Protein AF-A0A4U9D0C8-F1 (afdb_monomer_lite)

Radius of gyration: 17.72 Å; chains: 1; bounding box: 45×41×46 Å

Secondary structure (DSSP, 8-state):
-------------HHHHHHHHHHHHHSPPPSS-------------TT--HHHHHHT---S-EEEEE-TTSS-EEEEE--SS--SSHHHHHHHHHHHT--------

InterPro domains:
  IPR005801 ADC synthase [G3DSA:3.60.120.10] (10-103)

Organism: Raoultella terrigena (NCBI:txid577)

Foldseek 3Di:
DDDDDPPPPPLQDVVNQVVVVVVVVPDDDDPDDADDDDDGDGDPDVPDDLVVVQVPDPADDWDWDADPVRQFTDTDGDDPDDDPDPVVVVVCCVVRVDDPPRPGD

Sequence (105 aa):
MWGFYPLEVCVLSVSAALESLRGCLNDEFPASSGTRIFDVSFPLHDAFDPLLWCGHQPQWPQFYWQQRSGDEELAALGAVKTFSSLAEAQRFYSISSIRTCVFAA

Structure (mmCIF, N/CA/C/O backbone):
data_AF-A0A4U9D0C8-F1
#
_entry.id   AF-A0A4U9D0C8-F1
#
loop_
_atom_site.group_PDB
_atom_site.id
_atom_site.type_symbol
_atom_site.label_atom_id
_atom_site.label_alt_id
_atom_site.label_comp_id
_atom_site.label_asym_id
_atom_site.label_entity_id
_atom_site.label_seq_id
_atom_site.pdbx_PDB_ins_code
_atom_site.Cartn_x
_atom_site.Cartn_y
_atom_site.Cartn_z
_atom_site.occupancy
_atom_site.B_iso_or_equiv
_atom_site.auth_seq_id
_atom_site.auth_comp_id
_atom_site.auth_asym_id
_atom_site.auth_atom_id
_atom_site.pdbx_PDB_model_num
ATOM 1 N N . MET A 1 1 ? 31.950 -19.241 -35.559 1.00 33.25 1 MET A N 1
ATOM 2 C CA . MET A 1 1 ? 31.519 -17.980 -34.925 1.00 33.25 1 MET A CA 1
ATOM 3 C C . MET A 1 1 ? 30.062 -18.170 -34.545 1.00 33.25 1 MET A C 1
ATOM 5 O O . MET A 1 1 ? 29.190 -17.946 -35.367 1.00 33.25 1 MET A O 1
ATOM 9 N N . TRP A 1 2 ? 29.814 -18.751 -33.372 1.00 30.20 2 TRP A N 1
ATOM 10 C CA . TRP A 1 2 ? 28.458 -19.046 -32.909 1.00 30.20 2 TRP A CA 1
ATOM 11 C C . TRP A 1 2 ? 28.021 -17.884 -32.026 1.00 30.20 2 TRP A C 1
ATOM 13 O O . TRP A 1 2 ? 28.580 -17.681 -30.950 1.00 30.20 2 TRP A O 1
ATOM 23 N N . GLY A 1 3 ? 27.109 -17.066 -32.546 1.00 31.86 3 GLY A N 1
ATOM 24 C CA . GLY A 1 3 ? 26.484 -15.991 -31.792 1.00 31.86 3 GLY A CA 1
ATOM 25 C C . GLY A 1 3 ? 25.510 -16.600 -30.797 1.00 31.86 3 GLY A C 1
ATOM 26 O O . GLY A 1 3 ? 24.466 -17.111 -31.187 1.00 31.86 3 GLY A O 1
ATOM 27 N N . PHE A 1 4 ? 25.870 -16.562 -29.520 1.00 34.66 4 PHE A N 1
ATOM 28 C CA . PHE A 1 4 ? 24.902 -16.700 -28.446 1.00 34.66 4 PHE A CA 1
ATOM 29 C C . PHE A 1 4 ? 24.096 -15.405 -28.426 1.00 34.66 4 PHE A C 1
ATOM 31 O O . PHE A 1 4 ? 24.588 -14.377 -27.970 1.00 34.66 4 PHE A O 1
ATOM 38 N N . TYR A 1 5 ? 22.884 -15.426 -28.970 1.00 38.69 5 TYR A N 1
ATOM 39 C CA . TYR A 1 5 ? 21.882 -14.438 -28.594 1.00 38.69 5 TYR A CA 1
ATOM 40 C C . TYR A 1 5 ? 21.481 -14.811 -27.164 1.00 38.69 5 TYR A C 1
ATOM 42 O O . TYR A 1 5 ? 20.950 -15.913 -26.982 1.00 38.69 5 TYR A O 1
ATOM 50 N N . PRO A 1 6 ? 21.742 -13.983 -26.139 1.00 40.38 6 PRO A N 1
ATOM 51 C CA . PRO A 1 6 ? 21.031 -14.154 -24.894 1.00 40.38 6 PRO A CA 1
ATOM 52 C C . PRO A 1 6 ? 19.579 -13.812 -25.223 1.00 40.38 6 PRO A C 1
ATOM 54 O O . PRO A 1 6 ? 19.188 -12.652 -25.301 1.00 40.38 6 PRO A O 1
ATOM 57 N N . LEU A 1 7 ? 18.772 -14.839 -25.478 1.00 39.56 7 LEU A N 1
ATOM 58 C CA . LEU A 1 7 ? 17.387 -14.774 -25.056 1.00 39.56 7 LEU A CA 1
ATOM 59 C C . LEU A 1 7 ? 17.489 -14.593 -23.545 1.00 39.56 7 LEU A C 1
ATOM 61 O O . LEU A 1 7 ? 17.681 -15.566 -22.816 1.00 39.56 7 LEU A O 1
ATOM 65 N N . GLU A 1 8 ? 17.483 -13.337 -23.100 1.00 38.31 8 GLU A N 1
ATOM 66 C CA . GLU A 1 8 ? 17.181 -12.972 -21.727 1.00 38.31 8 GLU A CA 1
ATOM 67 C C . GLU A 1 8 ? 15.768 -13.485 -21.454 1.00 38.31 8 GLU A C 1
ATOM 69 O O . GLU A 1 8 ? 14.770 -12.774 -21.508 1.00 38.31 8 GLU A O 1
ATOM 74 N N . VAL A 1 9 ? 15.678 -14.780 -21.169 1.00 39.00 9 VAL A N 1
ATOM 75 C CA . VAL A 1 9 ? 14.689 -15.292 -20.245 1.00 39.00 9 VAL A CA 1
ATOM 76 C C . VAL A 1 9 ? 15.101 -14.665 -18.924 1.00 39.00 9 VAL A C 1
ATOM 78 O O . VAL A 1 9 ? 15.867 -15.244 -18.156 1.00 39.00 9 VAL A O 1
ATOM 81 N N . CYS A 1 10 ? 14.689 -13.413 -18.713 1.00 41.28 10 CYS A N 1
ATOM 82 C CA . CYS A 1 10 ? 14.724 -12.808 -17.403 1.00 41.28 10 CYS A CA 1
ATOM 83 C C . CYS A 1 10 ? 13.899 -13.746 -16.533 1.00 41.28 10 CYS A C 1
ATOM 85 O O . CYS A 1 10 ? 12.671 -13.772 -16.608 1.00 41.28 10 CYS A O 1
ATOM 87 N N . VAL A 1 11 ? 14.579 -14.570 -15.746 1.00 43.84 11 VAL A N 1
ATOM 88 C CA . VAL A 1 11 ? 13.989 -15.206 -14.578 1.00 43.84 11 VAL A CA 1
ATOM 89 C C . VAL A 1 11 ? 13.725 -14.039 -13.632 1.00 43.84 11 VAL A C 1
ATOM 91 O O . VAL A 1 11 ? 14.567 -13.673 -12.814 1.00 43.84 11 VAL A O 1
ATOM 94 N N . L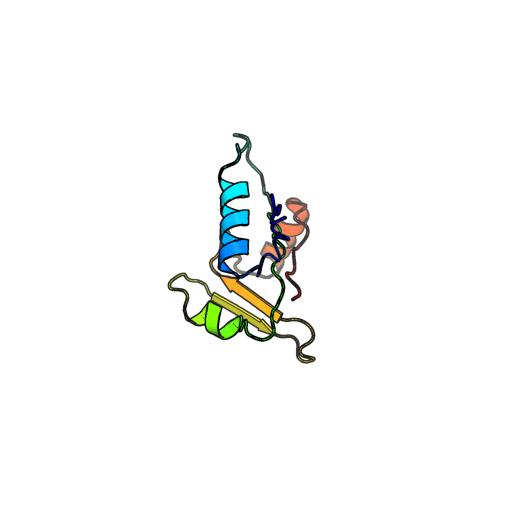EU A 1 12 ? 12.638 -13.316 -13.889 1.00 56.12 12 LEU A N 1
ATOM 95 C CA . LEU A 1 12 ? 12.275 -12.099 -13.186 1.00 56.12 12 LEU A CA 1
ATOM 96 C C . LEU A 1 12 ? 11.931 -12.561 -11.768 1.00 56.12 12 LEU A C 1
ATOM 98 O O . LEU A 1 12 ? 10.893 -13.169 -11.557 1.00 56.12 12 LEU A O 1
ATOM 102 N N . SER A 1 13 ? 12.872 -12.367 -10.842 1.00 72.00 13 SER A N 1
ATOM 103 C CA . SER A 1 13 ? 12.760 -12.591 -9.396 1.00 72.00 13 SER A CA 1
ATOM 104 C C . SER A 1 13 ? 12.305 -11.291 -8.708 1.00 72.00 13 SER A C 1
ATOM 106 O O . SER A 1 13 ? 12.394 -10.215 -9.305 1.00 72.00 13 SER A O 1
ATOM 108 N N . VAL A 1 14 ? 11.870 -11.337 -7.440 1.00 79.31 14 VAL A N 1
ATOM 109 C CA . VAL A 1 14 ? 11.567 -10.104 -6.676 1.00 79.31 14 VAL A CA 1
ATOM 110 C C . VAL A 1 14 ? 12.776 -9.167 -6.660 1.00 79.31 14 VAL A C 1
ATOM 112 O O . VAL A 1 14 ? 12.631 -7.952 -6.749 1.00 79.31 14 VAL A O 1
ATOM 115 N N . SER A 1 15 ? 13.988 -9.721 -6.633 1.00 81.62 15 SER A N 1
ATOM 116 C CA . SER A 1 15 ? 15.228 -8.955 -6.753 1.00 81.62 15 SER A CA 1
ATOM 117 C C . SER A 1 15 ? 15.334 -8.214 -8.089 1.00 81.62 15 SER A C 1
ATOM 119 O O . SER A 1 15 ? 15.726 -7.052 -8.093 1.00 81.62 15 SER A O 1
ATOM 121 N N . ALA A 1 16 ? 14.945 -8.837 -9.206 1.00 83.56 16 ALA A N 1
ATOM 122 C CA . ALA A 1 16 ? 14.929 -8.182 -10.517 1.00 83.56 16 ALA A CA 1
ATOM 123 C C . ALA A 1 16 ? 13.886 -7.051 -10.581 1.00 83.56 16 ALA A C 1
ATOM 125 O O . ALA A 1 16 ? 14.157 -5.984 -11.132 1.00 83.56 16 ALA A O 1
ATOM 126 N N . ALA A 1 17 ? 12.719 -7.242 -9.960 1.00 85.38 17 ALA A N 1
ATOM 127 C CA . ALA A 1 17 ? 11.709 -6.191 -9.850 1.00 85.38 17 ALA A CA 1
ATOM 128 C C . ALA A 1 17 ? 12.208 -5.002 -9.005 1.00 85.38 17 ALA A C 1
ATOM 130 O O . ALA A 1 17 ? 12.042 -3.844 -9.391 1.00 85.38 17 ALA A O 1
ATOM 131 N N . LEU A 1 18 ? 12.894 -5.270 -7.889 1.00 86.94 18 LEU A N 1
ATOM 132 C CA . LEU A 1 18 ? 13.510 -4.233 -7.053 1.00 86.94 18 LEU A CA 1
ATOM 133 C C . LEU A 1 18 ? 14.648 -3.492 -7.771 1.00 86.94 18 LEU A C 1
ATOM 135 O O . LEU A 1 18 ? 14.799 -2.286 -7.589 1.00 86.94 18 LEU A O 1
ATOM 139 N N . GLU A 1 19 ? 15.427 -4.185 -8.602 1.00 89.19 19 GLU A N 1
ATOM 140 C CA . GLU A 1 19 ? 16.458 -3.587 -9.460 1.00 89.19 19 GLU A CA 1
ATOM 141 C C . GLU A 1 19 ? 15.831 -2.594 -10.454 1.00 89.19 19 GLU A C 1
ATOM 143 O O . GLU A 1 19 ? 16.277 -1.450 -10.554 1.00 89.19 19 GLU A O 1
ATOM 148 N N . SER A 1 20 ? 14.739 -2.990 -11.121 1.00 87.62 20 SER A N 1
ATOM 149 C CA . SER A 1 20 ? 13.985 -2.111 -12.024 1.00 87.62 20 SER A CA 1
ATOM 150 C C . SER A 1 20 ? 13.395 -0.908 -11.287 1.00 87.62 20 SER A C 1
ATOM 152 O O . SER A 1 20 ? 13.521 0.223 -11.755 1.00 87.62 20 SER A O 1
ATOM 154 N N . LEU A 1 21 ? 12.797 -1.126 -10.110 1.00 88.62 21 LEU A N 1
ATOM 155 C CA . LEU A 1 21 ? 12.269 -0.046 -9.274 1.00 88.62 21 LEU A CA 1
ATOM 156 C C . LEU A 1 21 ? 13.376 0.937 -8.874 1.00 88.62 21 LEU A C 1
ATOM 158 O O . LEU A 1 21 ? 13.178 2.148 -8.938 1.00 88.62 21 LEU A O 1
ATOM 162 N N . ARG A 1 22 ? 14.558 0.432 -8.503 1.00 90.56 22 ARG A N 1
ATOM 163 C CA . ARG A 1 22 ? 15.728 1.262 -8.194 1.00 90.56 22 ARG A CA 1
ATOM 164 C C . ARG A 1 22 ? 16.156 2.105 -9.394 1.00 90.56 22 ARG A C 1
ATOM 166 O O . ARG A 1 22 ? 16.510 3.261 -9.198 1.00 90.56 22 ARG A O 1
ATOM 173 N N . GLY A 1 23 ? 16.095 1.557 -10.608 1.00 90.50 23 GLY A N 1
ATOM 174 C CA . GLY A 1 23 ? 16.298 2.315 -11.844 1.00 90.50 23 GLY A CA 1
ATOM 175 C C . GLY A 1 23 ? 15.352 3.513 -11.939 1.00 90.50 23 GLY A C 1
ATOM 176 O O . GLY A 1 23 ? 15.813 4.645 -12.038 1.00 90.50 23 GLY A O 1
ATOM 177 N N . CYS A 1 24 ? 14.045 3.285 -11.785 1.00 88.12 24 CYS A N 1
ATOM 178 C CA . CYS A 1 24 ? 13.040 4.353 -11.815 1.00 88.12 24 CYS A CA 1
ATOM 179 C C . CYS A 1 24 ? 13.223 5.402 -10.704 1.00 88.12 24 CYS A C 1
ATOM 181 O O . CYS A 1 24 ? 12.904 6.572 -10.896 1.00 88.12 24 CYS A O 1
ATOM 183 N N . LEU A 1 25 ? 13.714 4.989 -9.532 1.00 89.06 25 LEU A N 1
ATOM 184 C CA . LEU A 1 25 ? 13.989 5.881 -8.403 1.00 89.06 25 LEU A CA 1
ATOM 185 C C . LEU A 1 25 ? 15.290 6.681 -8.551 1.00 89.06 25 LEU A C 1
ATOM 187 O O . LEU A 1 25 ? 15.497 7.622 -7.792 1.00 89.06 25 LEU A O 1
ATOM 191 N N . ASN A 1 26 ? 16.170 6.315 -9.481 1.00 91.88 26 ASN A N 1
ATOM 192 C CA . ASN A 1 26 ? 17.397 7.062 -9.757 1.00 91.88 26 ASN A CA 1
ATOM 193 C C . ASN A 1 26 ? 17.206 8.148 -10.829 1.00 91.88 26 ASN A C 1
ATOM 195 O O . ASN A 1 26 ? 18.096 8.981 -11.000 1.00 91.88 26 ASN A O 1
ATOM 199 N N . ASP A 1 27 ? 16.069 8.155 -11.530 1.00 87.31 27 ASP A N 1
ATOM 200 C CA . ASP A 1 27 ? 15.721 9.210 -12.480 1.00 87.31 27 ASP A CA 1
ATOM 201 C C . ASP A 1 27 ? 15.438 10.550 -11.778 1.00 87.31 27 ASP A C 1
ATOM 203 O O . ASP A 1 27 ? 15.149 10.627 -10.581 1.00 87.31 27 ASP A O 1
ATOM 207 N N . GLU A 1 28 ? 15.503 11.644 -12.540 1.00 88.88 28 GLU A N 1
ATOM 208 C CA . GLU A 1 28 ? 15.305 12.987 -12.001 1.00 88.88 28 GLU A CA 1
ATOM 209 C C . GLU A 1 28 ? 13.847 13.225 -11.559 1.00 88.88 28 GLU A C 1
ATOM 211 O O . GLU A 1 28 ? 12.879 13.030 -12.309 1.00 88.88 28 GLU A O 1
ATOM 216 N N . PHE A 1 29 ? 13.684 13.700 -10.321 1.00 88.00 29 PHE A N 1
ATOM 217 C CA . PHE A 1 29 ? 12.393 14.119 -9.784 1.00 88.00 29 PHE A CA 1
ATOM 218 C C . PHE A 1 29 ? 12.220 15.633 -9.909 1.00 88.00 29 PHE A C 1
ATOM 220 O O . PHE A 1 29 ? 13.134 16.390 -9.580 1.00 88.00 29 PHE A O 1
ATOM 227 N N . PRO A 1 30 ? 11.033 16.110 -10.319 1.00 88.75 30 PRO A N 1
ATOM 228 C CA . PRO A 1 30 ? 10.747 17.532 -10.326 1.00 88.75 30 PRO A CA 1
ATOM 229 C C . PRO A 1 30 ? 10.775 18.066 -8.892 1.00 88.75 30 PRO A C 1
ATOM 231 O O . PRO A 1 30 ? 10.281 17.422 -7.969 1.00 88.75 30 PRO A O 1
ATOM 234 N N . ALA A 1 31 ? 11.282 19.286 -8.712 1.00 89.38 31 ALA A N 1
ATOM 235 C CA . ALA A 1 31 ? 11.293 19.960 -7.411 1.00 89.38 31 ALA A CA 1
ATOM 236 C C . ALA A 1 31 ? 9.890 20.395 -6.925 1.00 89.38 31 ALA A C 1
ATOM 238 O O . ALA A 1 31 ? 9.751 20.951 -5.836 1.00 89.38 31 ALA A O 1
ATOM 239 N N . SER A 1 32 ? 8.843 20.180 -7.730 1.00 88.81 32 SER A N 1
ATOM 240 C CA . SER A 1 32 ? 7.459 20.468 -7.362 1.00 88.81 32 SER A CA 1
ATOM 241 C C . SER A 1 32 ? 6.849 19.347 -6.516 1.00 88.81 32 SER A C 1
ATOM 243 O O . SER A 1 32 ? 7.138 18.165 -6.692 1.00 88.81 32 SER A O 1
ATOM 245 N N . SER A 1 33 ? 5.958 19.714 -5.594 1.00 86.38 33 SER A N 1
ATOM 246 C CA . SER A 1 33 ? 5.222 18.742 -4.783 1.00 86.38 33 SER A CA 1
ATOM 247 C C . SER A 1 33 ? 4.250 17.928 -5.642 1.00 86.38 33 SER A C 1
ATOM 249 O O . SER A 1 33 ? 3.523 18.485 -6.463 1.00 86.38 33 SER A O 1
ATOM 251 N N . GLY A 1 34 ? 4.195 16.615 -5.419 1.00 86.50 34 GLY A N 1
ATOM 252 C CA . GLY A 1 34 ? 3.294 15.727 -6.148 1.00 86.50 34 GLY A CA 1
ATOM 253 C C . GLY A 1 34 ? 3.325 14.291 -5.636 1.00 86.50 34 GLY A C 1
ATOM 254 O O . GLY A 1 34 ? 3.963 13.978 -4.632 1.00 86.50 34 GLY A O 1
ATOM 255 N N . THR A 1 35 ? 2.616 13.407 -6.332 1.00 85.19 35 THR A N 1
ATOM 256 C CA . THR A 1 35 ? 2.627 11.960 -6.088 1.00 85.19 35 THR A CA 1
ATOM 257 C C . THR A 1 35 ? 2.945 11.241 -7.392 1.00 85.19 35 THR A C 1
ATOM 259 O O . THR A 1 35 ? 2.463 11.638 -8.452 1.00 85.19 35 THR A O 1
ATOM 262 N N . ARG A 1 36 ? 3.766 10.191 -7.319 1.00 83.88 36 ARG A N 1
ATOM 263 C CA . ARG A 1 36 ? 4.081 9.296 -8.436 1.00 83.88 36 ARG A CA 1
ATOM 264 C C . ARG A 1 36 ? 3.839 7.859 -8.005 1.00 83.88 36 ARG A C 1
ATOM 266 O O . ARG A 1 36 ? 4.061 7.523 -6.844 1.00 83.88 36 ARG A O 1
ATOM 273 N N . ILE A 1 37 ? 3.385 7.041 -8.945 1.00 86.31 37 ILE A N 1
ATOM 274 C CA . ILE A 1 37 ? 3.223 5.604 -8.760 1.00 86.31 37 ILE A CA 1
ATOM 275 C C . ILE A 1 37 ? 4.190 4.921 -9.718 1.00 86.31 37 ILE A C 1
ATOM 277 O O . ILE A 1 37 ? 4.198 5.240 -10.906 1.00 86.31 37 ILE A O 1
ATOM 281 N N . PHE A 1 38 ? 4.998 4.010 -9.185 1.00 88.19 38 PHE A N 1
ATOM 282 C CA . PHE A 1 38 ? 5.848 3.126 -9.969 1.00 88.19 38 PHE A CA 1
ATOM 283 C C . PHE A 1 38 ? 5.223 1.739 -9.945 1.00 88.19 38 PHE A C 1
ATOM 285 O O . PHE A 1 38 ? 5.003 1.184 -8.869 1.00 88.19 38 PHE A O 1
ATOM 292 N N . ASP A 1 39 ? 4.921 1.218 -11.126 1.00 86.69 39 ASP A N 1
ATOM 293 C CA . ASP A 1 39 ? 4.414 -0.135 -11.312 1.00 86.69 39 ASP A CA 1
ATOM 294 C C . ASP A 1 39 ? 5.497 -0.947 -12.022 1.00 86.69 39 ASP A C 1
ATOM 296 O O . ASP A 1 39 ? 5.996 -0.543 -13.076 1.00 86.69 39 ASP A O 1
ATOM 300 N N . VAL A 1 40 ? 5.911 -2.045 -11.396 1.00 84.12 40 VAL A N 1
ATOM 301 C CA . VAL A 1 40 ? 6.934 -2.947 -11.917 1.00 84.12 40 VAL A CA 1
ATOM 302 C C . VAL A 1 40 ? 6.346 -4.342 -11.918 1.00 84.12 40 VAL A C 1
ATOM 304 O O . VAL A 1 40 ? 6.070 -4.916 -10.865 1.00 84.12 40 VAL A O 1
ATOM 307 N N . SER A 1 41 ? 6.184 -4.897 -13.114 1.00 81.56 41 SER A N 1
ATOM 308 C CA . SER A 1 41 ? 5.706 -6.262 -13.268 1.00 81.56 41 SER A CA 1
ATOM 309 C C . SER A 1 41 ? 6.746 -7.255 -12.752 1.00 81.56 41 SER A C 1
ATOM 311 O O . SER A 1 41 ? 7.923 -7.200 -13.110 1.00 81.56 41 SER A O 1
ATOM 313 N N . PHE A 1 42 ? 6.285 -8.202 -11.945 1.00 75.56 42 PHE A N 1
ATOM 314 C CA . PHE A 1 42 ? 7.058 -9.336 -11.467 1.00 75.56 42 PHE A CA 1
ATOM 315 C C . PHE A 1 42 ? 6.229 -10.600 -11.731 1.00 75.56 42 PHE A C 1
ATOM 317 O O . PHE A 1 42 ? 5.089 -10.663 -11.272 1.00 75.56 42 PHE A O 1
ATOM 324 N N . PRO A 1 43 ? 6.728 -11.583 -12.500 1.00 69.56 43 PRO A N 1
ATOM 325 C CA . PRO A 1 43 ? 5.994 -12.809 -12.724 1.00 69.56 43 PRO A CA 1
ATOM 326 C C . PRO A 1 43 ? 5.978 -13.612 -11.434 1.00 69.56 43 PRO A C 1
ATOM 328 O O . PRO A 1 43 ? 7.013 -13.940 -10.853 1.00 69.56 43 PRO A O 1
ATOM 331 N N . LEU A 1 44 ? 4.771 -13.969 -11.030 1.00 64.00 44 LEU A N 1
ATOM 332 C CA . LEU A 1 44 ? 4.532 -14.941 -9.985 1.00 64.00 44 LEU A CA 1
ATOM 333 C C . LEU A 1 44 ? 4.947 -16.301 -10.540 1.00 64.00 44 LEU A C 1
ATOM 335 O O . LEU A 1 44 ? 4.182 -17.003 -11.193 1.00 64.00 44 LEU A O 1
ATOM 339 N N . HIS A 1 45 ? 6.214 -16.651 -10.370 1.00 60.47 45 HIS A N 1
ATOM 340 C CA . HIS A 1 45 ? 6.589 -18.054 -10.399 1.00 60.47 45 HIS A CA 1
ATOM 341 C C . HIS A 1 45 ? 5.970 -18.706 -9.154 1.00 60.47 45 HIS A C 1
ATOM 343 O O . HIS A 1 45 ? 5.991 -18.078 -8.095 1.00 60.47 45 HIS A O 1
ATOM 349 N N . ASP A 1 46 ? 5.472 -19.946 -9.256 1.00 58.53 46 ASP A N 1
ATOM 350 C CA . ASP A 1 46 ? 4.758 -20.710 -8.200 1.00 58.53 46 ASP A CA 1
ATOM 351 C C . ASP A 1 46 ? 5.485 -20.815 -6.831 1.00 58.53 46 ASP A C 1
ATOM 353 O O . ASP A 1 46 ? 4.999 -21.450 -5.900 1.00 58.53 46 ASP A O 1
ATOM 357 N N . ALA A 1 47 ? 6.677 -20.231 -6.698 1.00 67.56 47 ALA A N 1
ATOM 358 C CA . ALA A 1 47 ? 7.529 -20.256 -5.520 1.00 67.56 47 ALA A CA 1
ATOM 359 C C . ALA A 1 47 ? 7.537 -18.950 -4.696 1.00 67.56 47 ALA A C 1
ATOM 361 O O . ALA A 1 47 ? 8.223 -18.909 -3.673 1.00 67.56 47 ALA A O 1
ATOM 362 N N . PHE A 1 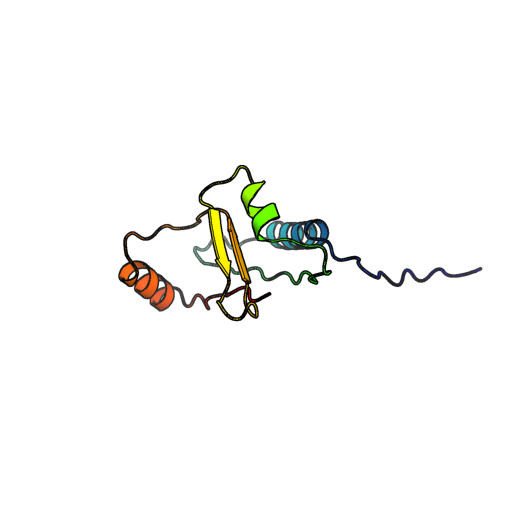48 ? 6.860 -17.873 -5.119 1.00 78.50 48 PHE A N 1
ATOM 363 C CA . PHE A 1 48 ? 6.809 -16.641 -4.321 1.00 78.50 48 PHE A CA 1
ATOM 364 C C . PHE A 1 48 ? 5.640 -16.665 -3.331 1.00 78.50 48 PHE A C 1
ATOM 366 O O . PHE A 1 48 ? 4.489 -16.707 -3.745 1.00 78.50 48 PHE A O 1
ATOM 373 N N . ASP A 1 49 ? 5.954 -16.605 -2.034 1.00 85.06 49 ASP A N 1
ATOM 374 C CA . ASP A 1 49 ? 4.983 -16.500 -0.939 1.00 85.06 49 ASP A CA 1
ATOM 375 C C . ASP A 1 49 ? 4.996 -15.059 -0.379 1.00 85.06 49 ASP A C 1
ATOM 377 O O . ASP A 1 49 ? 5.950 -14.678 0.322 1.00 85.06 49 ASP A O 1
ATOM 381 N N . PRO A 1 50 ? 3.978 -14.228 -0.693 1.00 84.88 50 PRO A N 1
ATOM 382 C CA . PRO A 1 50 ? 3.922 -12.834 -0.255 1.00 84.88 50 PRO A CA 1
ATOM 383 C C . PRO A 1 50 ? 3.811 -12.678 1.265 1.00 84.88 50 PRO A C 1
ATOM 385 O O . PRO A 1 50 ? 4.364 -11.724 1.823 1.00 84.88 50 PRO A O 1
ATOM 388 N N . LEU A 1 51 ? 3.126 -13.602 1.948 1.00 88.81 51 LEU A N 1
ATOM 389 C CA . LEU A 1 51 ? 2.957 -13.584 3.402 1.00 88.81 51 LEU A CA 1
ATOM 390 C C . LEU A 1 51 ? 4.292 -13.844 4.101 1.00 88.81 51 LEU A C 1
ATOM 392 O O . LEU A 1 51 ? 4.691 -13.079 4.987 1.00 88.81 51 LEU A O 1
ATOM 396 N N . LEU A 1 52 ? 5.002 -14.892 3.676 1.00 89.50 52 LEU A N 1
ATOM 397 C CA . LEU A 1 52 ? 6.322 -15.230 4.198 1.00 89.50 52 LEU A CA 1
ATOM 398 C C . LEU A 1 52 ? 7.315 -14.097 3.927 1.00 89.50 52 LEU A C 1
ATOM 400 O O . LEU A 1 52 ? 8.038 -13.676 4.832 1.00 89.50 52 LEU A O 1
ATOM 404 N N . TRP A 1 53 ? 7.318 -13.554 2.704 1.00 87.88 53 TRP A N 1
ATOM 405 C CA . TRP A 1 53 ? 8.159 -12.412 2.356 1.00 87.88 53 TRP A CA 1
ATOM 406 C C . TRP A 1 53 ? 7.888 -11.209 3.264 1.00 87.88 53 TRP A C 1
ATOM 408 O O . TRP A 1 53 ? 8.846 -10.637 3.785 1.00 87.88 53 TRP A O 1
ATOM 418 N N . CYS A 1 54 ? 6.618 -10.853 3.495 1.00 88.62 54 CYS A N 1
ATOM 419 C CA . CYS A 1 54 ? 6.231 -9.720 4.337 1.00 88.62 54 CYS A CA 1
ATOM 420 C C . CYS A 1 54 ? 6.699 -9.907 5.790 1.00 88.62 54 CYS A C 1
ATOM 422 O O . CYS A 1 54 ? 7.327 -9.008 6.350 1.00 88.62 54 CYS A O 1
ATOM 424 N N . GLY A 1 55 ? 6.491 -11.099 6.362 1.00 89.19 55 GLY A N 1
ATOM 425 C CA . GLY A 1 55 ? 6.884 -11.418 7.739 1.00 89.19 55 GLY A CA 1
ATOM 426 C C . GLY A 1 55 ? 8.398 -11.430 7.984 1.00 89.19 55 GLY A C 1
ATOM 427 O O . GLY A 1 55 ? 8.839 -11.244 9.118 1.00 89.19 55 GLY A O 1
ATOM 428 N N . HIS A 1 56 ? 9.210 -11.604 6.938 1.00 91.38 56 HIS A N 1
ATOM 429 C CA . HIS A 1 56 ? 10.670 -11.506 7.030 1.00 91.38 56 HIS A CA 1
ATOM 430 C C . HIS A 1 56 ? 11.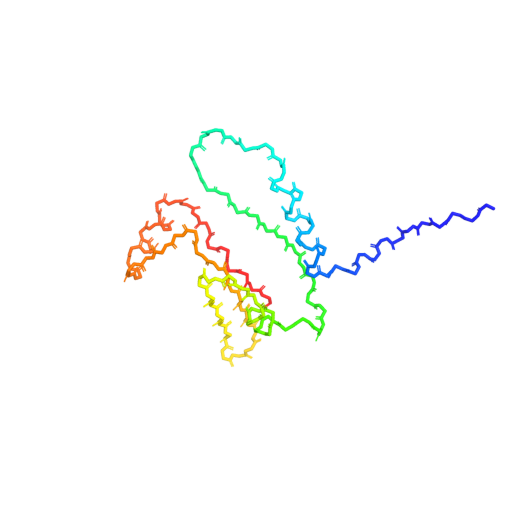207 -10.073 6.945 1.00 91.38 56 HIS A C 1
ATOM 432 O O . HIS A 1 56 ? 12.402 -9.859 7.174 1.00 91.38 56 HIS A O 1
ATOM 438 N N . GLN A 1 57 ? 10.370 -9.082 6.627 1.00 90.19 57 GLN A N 1
ATOM 439 C CA . GLN A 1 57 ? 10.830 -7.703 6.522 1.00 90.19 57 GLN A CA 1
ATOM 440 C C . GLN A 1 57 ? 11.042 -7.085 7.912 1.00 90.19 57 GLN A C 1
ATOM 442 O O . GLN A 1 57 ? 10.209 -7.249 8.802 1.00 90.19 57 GLN A O 1
ATOM 447 N N . PRO A 1 58 ? 12.118 -6.306 8.117 1.00 91.56 58 PRO A N 1
ATOM 448 C CA . PRO A 1 58 ? 12.335 -5.591 9.376 1.00 91.56 58 PRO A CA 1
ATOM 449 C C . PRO A 1 58 ? 11.466 -4.328 9.500 1.00 91.56 58 PRO A C 1
ATOM 451 O O . PRO A 1 58 ? 11.343 -3.760 10.585 1.00 91.56 58 PRO A O 1
ATOM 454 N N . GLN A 1 59 ? 10.897 -3.855 8.387 1.00 90.94 59 GLN A N 1
ATOM 455 C CA . GLN A 1 59 ? 10.166 -2.596 8.313 1.00 90.94 59 GLN A CA 1
ATOM 456 C C . GLN A 1 59 ? 8.725 -2.752 8.813 1.00 90.94 59 GLN A C 1
ATOM 458 O O . GLN A 1 59 ? 8.056 -3.742 8.525 1.00 90.94 59 GLN A O 1
ATOM 463 N N . TRP A 1 60 ? 8.236 -1.723 9.509 1.00 89.62 60 TRP A N 1
ATOM 464 C CA . TRP A 1 60 ? 6.847 -1.594 9.951 1.00 89.62 60 TRP A CA 1
ATOM 465 C C . TRP A 1 60 ? 6.229 -0.285 9.430 1.00 89.62 60 TRP A C 1
ATOM 467 O O . TRP A 1 60 ? 6.968 0.675 9.173 1.00 89.62 60 TRP A O 1
ATOM 477 N N . PRO A 1 61 ? 4.892 -0.202 9.286 1.00 93.69 61 PRO A N 1
ATOM 478 C CA . PRO A 1 61 ? 3.898 -1.267 9.486 1.00 93.69 61 PRO A CA 1
ATOM 479 C C . PRO A 1 61 ? 3.915 -2.344 8.386 1.00 93.69 61 PRO A C 1
ATOM 481 O O . PRO A 1 61 ? 4.455 -2.120 7.307 1.00 93.69 61 PRO A O 1
ATOM 484 N N . GLN A 1 62 ? 3.314 -3.500 8.671 1.00 92.50 62 GLN A N 1
ATOM 485 C CA . GLN A 1 62 ? 3.123 -4.612 7.733 1.00 92.50 62 GLN A CA 1
ATOM 486 C C . GLN A 1 62 ? 1.629 -4.894 7.594 1.00 92.50 62 GLN A C 1
ATOM 488 O O . GLN A 1 62 ? 0.908 -4.893 8.596 1.00 92.50 62 GLN A O 1
ATOM 493 N N . PHE A 1 63 ? 1.161 -5.114 6.369 1.00 92.25 63 PHE A N 1
ATOM 494 C CA . PHE A 1 63 ? -0.234 -5.428 6.090 1.00 92.25 63 PHE A CA 1
ATOM 495 C C . PHE A 1 63 ? -0.327 -6.516 5.027 1.00 92.25 63 PHE A C 1
ATOM 497 O O . PHE A 1 63 ? 0.190 -6.360 3.925 1.00 92.25 63 PHE A O 1
ATOM 504 N N . TYR A 1 64 ? -1.014 -7.601 5.362 1.00 92.88 64 TYR A N 1
ATOM 505 C CA . TYR A 1 64 ? -1.276 -8.707 4.455 1.00 92.88 64 TYR A CA 1
ATOM 506 C C . TYR A 1 64 ? -2.781 -8.927 4.340 1.00 92.88 64 TYR A C 1
ATOM 508 O O . TYR A 1 64 ? -3.501 -8.881 5.344 1.00 92.88 64 TYR A O 1
ATOM 516 N N . TRP A 1 65 ? -3.251 -9.169 3.122 1.00 93.50 65 TRP A N 1
ATOM 517 C CA . TRP A 1 65 ? -4.646 -9.454 2.837 1.00 93.50 65 TRP A CA 1
ATOM 518 C C . TRP A 1 65 ? -4.769 -10.436 1.674 1.00 93.50 65 TRP A C 1
ATOM 520 O O . TRP A 1 65 ? -4.084 -10.303 0.664 1.00 93.50 65 TRP A O 1
ATOM 530 N N . GLN A 1 66 ? -5.689 -11.385 1.814 1.00 92.12 66 GLN A N 1
ATOM 531 C CA . GLN A 1 66 ? -6.048 -12.337 0.772 1.00 92.12 66 GLN A CA 1
ATOM 532 C C . GLN A 1 66 ? -7.571 -12.406 0.666 1.00 92.12 66 GLN A C 1
ATOM 534 O O . GLN A 1 66 ? -8.277 -12.489 1.682 1.00 92.12 66 GLN A O 1
ATOM 539 N N . GLN A 1 67 ? -8.092 -12.367 -0.559 1.00 93.38 67 GLN A N 1
ATOM 540 C CA . GLN A 1 67 ? -9.515 -12.559 -0.800 1.00 93.38 67 GLN A CA 1
ATOM 541 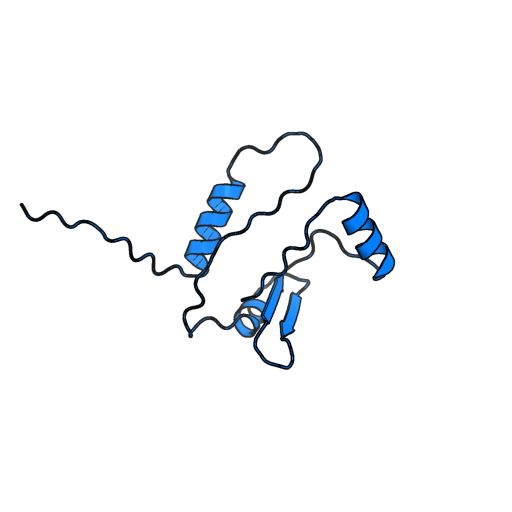C C . GLN A 1 67 ? -9.909 -14.008 -0.490 1.00 93.38 67 GLN A C 1
ATOM 543 O O . GLN A 1 67 ? -9.150 -14.946 -0.704 1.00 93.38 67 GLN A O 1
ATOM 548 N N . ARG A 1 68 ? -11.145 -14.220 -0.030 1.00 92.00 68 ARG A N 1
ATOM 549 C CA . ARG A 1 68 ? -11.646 -15.558 0.329 1.00 92.00 68 ARG A CA 1
ATOM 550 C C . ARG A 1 68 ? -11.640 -16.574 -0.817 1.00 92.00 68 ARG A C 1
ATOM 552 O O . ARG A 1 68 ? -11.654 -17.764 -0.526 1.00 92.00 68 ARG A O 1
ATOM 559 N N . SER A 1 69 ? -11.699 -16.128 -2.071 1.00 91.25 69 SER A N 1
ATOM 560 C CA . SER A 1 69 ? -11.609 -17.028 -3.225 1.00 91.25 69 SER A CA 1
ATOM 561 C C . SER A 1 69 ? -10.175 -17.469 -3.514 1.00 91.25 69 SER A C 1
ATOM 563 O O . SER A 1 69 ? -9.992 -18.511 -4.132 1.00 91.25 69 SER A O 1
ATOM 565 N N . GLY A 1 70 ? -9.179 -16.721 -3.027 1.00 85.19 70 GLY A N 1
ATOM 566 C CA . GLY A 1 70 ? -7.767 -16.925 -3.341 1.00 85.19 70 GLY A CA 1
ATOM 567 C C . GLY A 1 70 ? -7.327 -16.307 -4.670 1.00 85.19 70 GLY A C 1
ATOM 568 O O . GLY A 1 70 ? -6.162 -16.447 -5.012 1.00 85.19 70 GLY A O 1
ATOM 569 N N . ASP A 1 71 ? -8.226 -15.623 -5.388 1.00 85.31 71 ASP A N 1
ATOM 570 C CA . ASP A 1 71 ? -7.922 -15.026 -6.700 1.00 85.31 71 ASP A CA 1
ATOM 571 C C . ASP A 1 71 ? -7.167 -13.694 -6.600 1.00 85.31 71 ASP A C 1
ATOM 573 O O . ASP A 1 71 ? -6.614 -13.238 -7.591 1.00 85.31 71 ASP A O 1
ATOM 577 N N . GLU A 1 72 ? -7.184 -13.055 -5.427 1.00 85.94 72 GLU A N 1
ATOM 578 C CA . GLU A 1 72 ? -6.479 -11.801 -5.172 1.00 85.94 72 GLU A CA 1
ATOM 579 C C . GLU A 1 72 ? -5.698 -11.894 -3.858 1.00 85.94 72 GLU A C 1
ATOM 581 O O . GLU A 1 72 ? -6.233 -12.279 -2.807 1.00 85.94 72 GLU A O 1
ATOM 586 N N . GLU A 1 73 ? -4.439 -11.470 -3.907 1.00 88.38 73 GLU A N 1
ATOM 587 C CA . GLU A 1 73 ? -3.533 -11.422 -2.764 1.00 88.38 73 GLU A CA 1
ATOM 588 C C . GLU A 1 73 ? -2.706 -10.131 -2.772 1.00 88.38 73 GLU A C 1
ATOM 590 O O . GLU A 1 73 ? -2.292 -9.642 -3.823 1.00 88.38 73 GLU A O 1
ATOM 595 N N . LEU A 1 74 ? -2.463 -9.568 -1.584 1.00 88.75 74 LEU A N 1
ATOM 596 C CA . LEU A 1 74 ? -1.693 -8.341 -1.413 1.00 88.75 74 LEU A CA 1
ATOM 597 C C . LEU A 1 74 ? -0.850 -8.372 -0.134 1.00 88.75 74 LEU A C 1
ATOM 599 O O . LEU A 1 74 ? -1.352 -8.594 0.970 1.00 88.75 74 LEU A O 1
ATOM 603 N N . ALA A 1 75 ? 0.430 -8.033 -0.284 1.00 90.38 75 ALA A N 1
ATOM 604 C CA . ALA A 1 75 ? 1.341 -7.725 0.812 1.00 90.38 75 ALA A CA 1
ATOM 605 C C . ALA A 1 75 ? 1.840 -6.279 0.679 1.00 90.38 75 ALA A C 1
ATOM 607 O O . ALA A 1 75 ? 2.422 -5.898 -0.336 1.00 90.38 75 ALA A O 1
ATOM 608 N N . ALA A 1 76 ? 1.628 -5.468 1.713 1.00 90.94 76 ALA A N 1
ATOM 609 C CA . ALA A 1 76 ? 2.064 -4.080 1.792 1.00 90.94 76 ALA A CA 1
ATOM 610 C C . ALA A 1 76 ? 3.030 -3.872 2.964 1.00 90.94 76 ALA A C 1
ATOM 612 O O . ALA A 1 76 ? 2.825 -4.374 4.073 1.00 90.94 76 ALA A O 1
ATOM 613 N N . LEU A 1 77 ? 4.080 -3.092 2.707 1.00 91.56 77 LEU A N 1
ATOM 614 C CA . LEU A 1 77 ? 5.158 -2.815 3.649 1.00 91.56 77 LEU A CA 1
ATOM 615 C C . LEU A 1 77 ? 5.387 -1.309 3.789 1.00 91.56 77 LEU A C 1
ATOM 617 O O . LEU A 1 77 ? 5.531 -0.593 2.798 1.00 91.56 77 LEU A O 1
ATOM 621 N N . GLY A 1 78 ? 5.497 -0.847 5.032 1.00 92.19 78 GLY A N 1
ATOM 622 C CA . GLY A 1 78 ? 5.696 0.558 5.359 1.00 92.19 78 GLY A CA 1
ATOM 623 C C . GLY 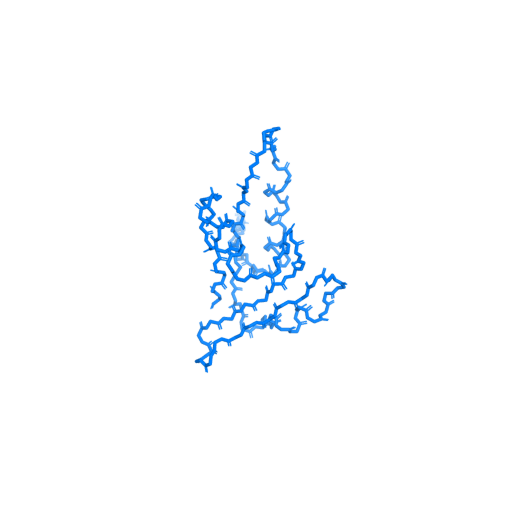A 1 78 ? 4.425 1.397 5.197 1.00 92.19 78 GLY A C 1
ATOM 624 O O . GLY A 1 78 ? 3.370 0.928 4.778 1.00 92.19 78 GLY A O 1
ATOM 625 N N . ALA A 1 79 ? 4.520 2.673 5.567 1.00 90.94 79 ALA A N 1
ATOM 626 C CA . ALA A 1 79 ? 3.440 3.634 5.385 1.00 90.94 79 ALA A CA 1
ATOM 627 C C . ALA A 1 79 ? 4.012 5.009 5.042 1.00 90.94 79 ALA A C 1
ATOM 629 O O . ALA A 1 79 ? 4.667 5.640 5.867 1.00 90.94 79 ALA A O 1
ATOM 630 N N . VAL A 1 80 ? 3.725 5.490 3.830 1.00 90.12 80 VAL A N 1
ATOM 631 C CA . VAL A 1 80 ? 4.061 6.864 3.412 1.00 90.12 80 VAL A CA 1
ATOM 632 C C . VAL A 1 80 ? 3.148 7.878 4.109 1.00 90.12 80 VAL A C 1
ATOM 634 O O . VAL A 1 80 ? 3.566 8.982 4.451 1.00 90.12 80 VAL A O 1
ATOM 637 N N . LYS A 1 81 ? 1.887 7.500 4.342 1.00 90.31 81 LYS A N 1
ATOM 638 C CA . LYS A 1 81 ? 0.888 8.293 5.059 1.00 90.31 81 LYS A CA 1
ATOM 639 C C . LYS A 1 81 ? -0.057 7.356 5.802 1.00 90.31 81 LYS A C 1
ATOM 641 O O . LYS A 1 81 ? -0.501 6.361 5.236 1.00 90.31 81 LYS A O 1
ATOM 646 N N . THR A 1 82 ? -0.369 7.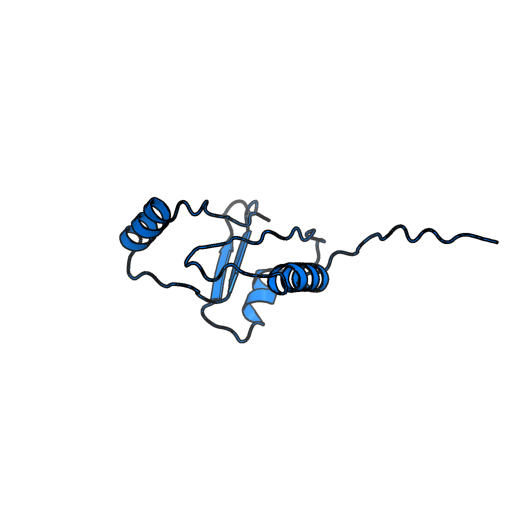680 7.052 1.00 92.56 82 THR A N 1
ATOM 647 C CA . THR A 1 82 ? -1.360 6.965 7.862 1.00 92.56 82 THR A CA 1
ATOM 648 C C . THR A 1 82 ? -2.631 7.798 7.990 1.00 92.56 82 THR A C 1
ATOM 650 O O . THR A 1 82 ? -2.601 9.027 7.902 1.00 92.56 82 THR A O 1
ATOM 653 N N . PHE A 1 83 ? -3.759 7.119 8.176 1.00 94.25 83 PHE A N 1
ATOM 654 C CA . PHE A 1 83 ? -5.068 7.740 8.358 1.00 94.25 83 PHE A CA 1
ATOM 655 C C . PHE A 1 83 ? -5.711 7.180 9.618 1.00 94.25 83 PHE A C 1
ATOM 657 O O . PHE A 1 83 ? -5.562 5.995 9.914 1.00 94.25 83 PHE A O 1
ATOM 664 N N . SER A 1 84 ? -6.430 8.026 10.351 1.00 94.50 84 SER A N 1
ATOM 665 C CA . SER A 1 84 ? -7.125 7.615 11.575 1.00 94.50 84 SER A CA 1
ATOM 666 C C . SER A 1 84 ? -8.529 7.071 11.299 1.00 94.50 84 SER A C 1
ATOM 668 O O . SER A 1 84 ? -9.122 6.405 12.144 1.00 94.50 84 SER A O 1
ATOM 670 N N . SER A 1 85 ? -9.059 7.333 10.099 1.00 95.19 85 SER A N 1
ATOM 671 C CA . SER A 1 85 ? -10.362 6.852 9.652 1.00 95.19 85 SER A CA 1
ATOM 672 C C . SER A 1 85 ? -10.396 6.593 8.146 1.00 95.19 85 SER A C 1
ATOM 674 O O . SER A 1 85 ? -9.647 7.187 7.366 1.00 95.19 85 SER A O 1
ATOM 676 N N . LEU A 1 86 ? -11.334 5.741 7.723 1.00 93.31 86 LEU A N 1
ATOM 677 C CA . LEU A 1 86 ? -11.594 5.479 6.306 1.00 93.31 86 LEU A CA 1
ATOM 678 C C . LEU A 1 86 ? -11.997 6.761 5.554 1.00 93.31 86 LEU A C 1
ATOM 680 O O . LEU A 1 86 ? -11.575 6.969 4.420 1.00 93.31 86 LEU A O 1
ATOM 684 N N . ALA A 1 87 ? -12.774 7.641 6.193 1.00 94.38 87 ALA A N 1
ATOM 685 C CA . ALA A 1 87 ? -13.252 8.881 5.583 1.00 94.38 87 ALA A CA 1
ATOM 686 C C . ALA A 1 87 ? -12.102 9.843 5.231 1.00 94.38 87 ALA A C 1
ATOM 688 O O . ALA A 1 87 ? -12.110 10.464 4.165 1.00 94.38 87 ALA A O 1
ATOM 689 N N . GLU A 1 88 ? -11.082 9.939 6.091 1.00 92.62 88 GLU A N 1
ATOM 690 C CA . GLU A 1 88 ? -9.872 10.720 5.806 1.00 92.62 88 GLU A CA 1
ATOM 691 C C . GLU A 1 88 ? -9.103 10.156 4.606 1.00 92.62 88 GLU A C 1
ATOM 693 O O . GLU A 1 88 ? -8.693 10.921 3.728 1.00 92.62 88 GLU A O 1
ATOM 698 N N . ALA A 1 89 ? -8.958 8.829 4.532 1.00 91.56 89 ALA A N 1
ATOM 699 C CA . ALA A 1 89 ? -8.312 8.163 3.404 1.00 91.56 89 ALA A CA 1
ATOM 700 C C . ALA A 1 89 ? -9.080 8.409 2.092 1.00 91.56 89 ALA A C 1
ATOM 702 O O . ALA A 1 89 ? -8.495 8.824 1.093 1.00 91.56 89 ALA A O 1
ATOM 703 N N . GLN A 1 90 ? -10.408 8.257 2.104 1.00 91.06 90 GLN A N 1
ATOM 704 C CA . GLN A 1 90 ? -11.269 8.526 0.945 1.00 91.06 90 GLN A CA 1
ATOM 705 C C . GLN A 1 90 ? -11.142 9.972 0.450 1.00 91.06 90 GLN A C 1
ATOM 707 O O . GLN A 1 90 ? -11.030 10.217 -0.757 1.00 91.06 90 GLN A O 1
ATOM 712 N N . ARG A 1 91 ? -11.106 10.941 1.372 1.00 91.44 91 ARG A N 1
ATOM 713 C CA . ARG A 1 91 ? -10.895 12.353 1.032 1.00 91.44 91 ARG A CA 1
ATOM 714 C C . ARG A 1 91 ? -9.530 12.575 0.383 1.00 91.44 91 ARG A C 1
ATOM 716 O O . ARG A 1 91 ? -9.441 13.305 -0.602 1.00 91.44 91 ARG A O 1
ATOM 723 N N . PHE A 1 92 ? -8.482 11.937 0.900 1.00 88.81 92 PHE A N 1
ATOM 724 C CA . PHE A 1 92 ? -7.139 12.024 0.331 1.00 88.81 92 PHE A CA 1
ATOM 725 C C . PHE A 1 92 ? -7.078 11.490 -1.106 1.00 88.81 92 PHE A C 1
ATOM 727 O O . PHE A 1 92 ? -6.517 12.166 -1.971 1.00 88.81 92 PHE A O 1
ATOM 734 N N . TYR A 1 93 ? -7.702 10.342 -1.388 1.00 83.88 93 TYR A N 1
ATOM 735 C CA . TYR A 1 93 ? -7.750 9.781 -2.745 1.00 83.88 93 TYR A CA 1
ATOM 736 C C . TYR A 1 93 ? -8.536 10.663 -3.717 1.00 83.88 93 TYR A C 1
ATOM 738 O O . TYR A 1 93 ? -8.105 10.868 -4.850 1.00 83.88 93 TYR A O 1
ATOM 746 N N . SER A 1 94 ? -9.640 11.249 -3.251 1.00 84.00 94 SER A N 1
ATOM 747 C CA . SER A 1 94 ? -10.493 12.120 -4.069 1.00 84.00 94 SER A CA 1
ATOM 748 C C . SER A 1 94 ? -9.775 13.400 -4.506 1.00 84.00 94 SER A C 1
ATOM 750 O O . SER A 1 94 ? -9.970 13.870 -5.621 1.00 84.00 94 SER A O 1
ATOM 752 N N . ILE A 1 95 ? -8.936 13.966 -3.632 1.00 75.88 95 ILE A N 1
ATOM 753 C CA . ILE A 1 95 ? -8.199 15.210 -3.904 1.00 75.88 95 ILE A CA 1
ATOM 754 C C . ILE A 1 95 ? -6.938 14.942 -4.727 1.00 75.88 95 ILE A C 1
ATOM 756 O O . ILE A 1 95 ? -6.570 15.746 -5.578 1.00 75.88 95 ILE A O 1
ATOM 760 N N . SER A 1 96 ? -6.262 13.823 -4.470 1.00 65.56 96 SER A N 1
ATOM 761 C CA . SER A 1 96 ? -4.927 13.584 -5.022 1.00 65.56 96 SER A CA 1
ATOM 762 C C . SER A 1 96 ? -4.943 13.003 -6.440 1.00 65.56 96 SER A C 1
ATOM 764 O O . SER A 1 96 ? -3.878 12.808 -7.016 1.00 65.56 96 SER A O 1
ATOM 766 N N . SER A 1 97 ? -6.119 12.697 -7.012 1.00 61.50 97 SER A N 1
ATOM 767 C CA . SER A 1 97 ? -6.257 11.972 -8.291 1.00 61.50 97 SER A CA 1
ATOM 768 C C . SER A 1 97 ? -5.381 10.705 -8.358 1.00 61.50 97 SER A C 1
ATOM 770 O O . SER A 1 97 ? -4.959 10.270 -9.433 1.00 61.50 97 SER A O 1
ATOM 772 N N . ILE A 1 98 ? -5.087 10.113 -7.198 1.00 57.78 98 ILE A N 1
ATOM 773 C CA . ILE A 1 98 ? -4.309 8.885 -7.080 1.00 57.78 98 ILE A CA 1
ATOM 774 C C . ILE A 1 98 ? -5.259 7.766 -7.483 1.00 57.78 98 ILE A C 1
ATOM 776 O O . ILE A 1 98 ? -6.210 7.466 -6.761 1.00 57.78 98 ILE A O 1
ATOM 780 N N . ARG A 1 99 ? -5.022 7.157 -8.647 1.00 51.16 99 ARG A N 1
ATOM 781 C CA . ARG A 1 99 ? -5.640 5.870 -8.963 1.00 51.16 99 ARG A CA 1
ATOM 782 C C . ARG A 1 99 ? -5.095 4.864 -7.959 1.00 51.16 99 ARG A C 1
ATOM 784 O O . ARG A 1 99 ? -3.884 4.726 -7.824 1.00 51.16 99 ARG A O 1
ATOM 791 N N . THR A 1 100 ? -5.984 4.222 -7.213 1.00 42.00 100 THR A N 1
ATOM 792 C CA . THR A 1 100 ? -5.628 3.125 -6.320 1.00 42.00 100 THR A CA 1
ATOM 793 C C . THR A 1 100 ? -4.981 2.031 -7.163 1.00 42.00 100 THR A C 1
ATOM 795 O O . THR A 1 100 ? -5.668 1.354 -7.923 1.00 42.00 100 THR A O 1
ATOM 798 N N . CYS A 1 101 ? -3.662 1.882 -7.072 1.00 38.75 101 CYS A N 1
ATOM 799 C CA . CYS A 1 101 ? -2.993 0.685 -7.555 1.00 38.75 101 CYS A CA 1
ATOM 800 C C . CYS A 1 101 ? -3.222 -0.395 -6.506 1.00 38.75 101 CYS A C 1
ATOM 802 O O . CYS A 1 101 ? -2.522 -0.469 -5.498 1.00 38.75 101 CYS A O 1
ATOM 804 N N . VAL A 1 102 ? -4.281 -1.172 -6.714 1.00 36.47 102 VAL A N 1
ATOM 805 C CA . VAL A 1 102 ? -4.379 -2.504 -6.131 1.00 36.47 102 VAL A CA 1
ATOM 806 C C . VAL A 1 102 ? -3.411 -3.352 -6.948 1.00 36.47 102 VAL A C 1
ATOM 808 O O . VAL A 1 102 ? -3.642 -3.566 -8.135 1.00 36.47 102 VAL A O 1
ATOM 811 N N . PHE A 1 103 ? -2.296 -3.759 -6.342 1.00 35.94 103 PHE A N 1
ATOM 812 C CA . PHE A 1 103 ? -1.545 -4.899 -6.855 1.00 35.94 103 PHE A CA 1
ATOM 813 C C . PHE A 1 103 ? -2.441 -6.117 -6.627 1.00 35.94 103 PHE A C 1
ATOM 815 O O . PHE A 1 103 ? -2.562 -6.580 -5.497 1.00 35.94 103 PHE A O 1
ATOM 822 N N . ALA A 1 104 ? -3.144 -6.539 -7.675 1.00 29.69 104 ALA A N 1
ATOM 823 C CA . ALA A 1 104 ? -3.700 -7.877 -7.762 1.00 29.69 104 ALA A CA 1
ATOM 824 C C . ALA A 1 104 ? -2.615 -8.730 -8.422 1.00 29.69 104 ALA A C 1
ATOM 826 O O . ALA A 1 104 ? -2.266 -8.499 -9.583 1.00 29.69 104 ALA A O 1
ATOM 827 N N . ALA A 1 105 ? -2.005 -9.598 -7.621 1.00 37.44 105 ALA A N 1
ATOM 828 C CA . ALA A 1 105 ? -1.365 -10.805 -8.119 1.00 37.44 105 ALA A CA 1
ATOM 829 C C . ALA A 1 105 ? -2.445 -11.721 -8.707 1.00 37.44 105 ALA A C 1
ATOM 831 O O . ALA A 1 105 ? -3.489 -11.838 -8.026 1.00 37.44 105 ALA A O 1
#

pLDDT: mean 77.49, std 19.92, range [29.69, 95.19]